Protein AF-A0A1J3F7L0-F1 (afdb_monomer_lite)

Structure (mmCIF, N/CA/C/O backbone):
data_AF-A0A1J3F7L0-F1
#
_entry.id   AF-A0A1J3F7L0-F1
#
loop_
_atom_site.group_PDB
_atom_site.id
_atom_site.type_symbol
_atom_site.label_atom_id
_atom_site.label_alt_id
_atom_site.label_comp_id
_atom_site.label_asym_id
_atom_site.label_entity_id
_atom_site.label_seq_id
_atom_site.pdbx_PDB_ins_code
_atom_site.Cartn_x
_atom_site.Cartn_y
_atom_site.Cartn_z
_atom_site.occupancy
_atom_site.B_iso_or_equiv
_atom_site.auth_seq_id
_atom_site.auth_comp_id
_atom_site.auth_asym_id
_atom_site.auth_atom_id
_atom_site.pdbx_PDB_model_num
ATOM 1 N N . ASP A 1 1 ? 12.099 -24.882 -19.838 1.00 66.56 1 ASP A N 1
ATOM 2 C CA . ASP A 1 1 ? 11.329 -23.799 -19.195 1.00 66.56 1 ASP A CA 1
ATOM 3 C C . ASP A 1 1 ? 10.555 -24.311 -17.995 1.00 66.56 1 ASP A C 1
ATOM 5 O O . ASP A 1 1 ? 9.973 -25.384 -18.080 1.00 66.56 1 ASP A O 1
ATOM 9 N N . GLY A 1 2 ? 10.613 -23.609 -16.858 1.00 84.00 2 GLY A N 1
ATOM 10 C CA . GLY A 1 2 ? 9.888 -24.003 -15.643 1.00 84.00 2 GLY A CA 1
ATOM 11 C C . GLY A 1 2 ? 8.374 -23.754 -15.747 1.00 84.00 2 GLY A C 1
ATOM 12 O O . GLY A 1 2 ? 7.938 -23.032 -16.646 1.00 84.00 2 GLY A O 1
ATOM 13 N N . PRO A 1 3 ? 7.562 -24.280 -14.808 1.00 91.44 3 PRO A N 1
ATOM 14 C CA . PRO A 1 3 ? 6.099 -24.149 -14.840 1.00 91.44 3 PRO A CA 1
ATOM 15 C C . PRO A 1 3 ? 5.617 -22.687 -14.899 1.00 91.44 3 PRO A C 1
ATOM 17 O O . PRO A 1 3 ? 4.596 -22.393 -15.514 1.00 91.44 3 PRO A O 1
ATOM 20 N N . PHE A 1 4 ? 6.384 -21.751 -14.331 1.00 91.88 4 PHE A N 1
ATOM 21 C CA . PHE A 1 4 ? 6.087 -20.319 -14.393 1.00 91.88 4 PHE A CA 1
ATOM 22 C C . PHE A 1 4 ? 6.250 -19.719 -15.800 1.00 91.88 4 PHE A C 1
ATOM 24 O O . PHE A 1 4 ? 5.411 -18.933 -16.230 1.00 91.88 4 PHE A O 1
ATOM 31 N N . ASN A 1 5 ? 7.280 -20.122 -16.552 1.00 92.56 5 ASN A N 1
ATOM 32 C CA . ASN A 1 5 ? 7.490 -19.627 -17.917 1.00 92.56 5 ASN A CA 1
ATOM 33 C C . ASN A 1 5 ? 6.358 -20.085 -18.849 1.00 92.56 5 ASN A C 1
ATOM 35 O O . ASN A 1 5 ? 5.895 -19.295 -19.668 1.00 92.56 5 ASN A O 1
ATOM 39 N N . ALA A 1 6 ? 5.877 -21.324 -18.684 1.00 93.69 6 ALA A N 1
ATOM 40 C CA . ALA A 1 6 ? 4.731 -21.838 -19.433 1.00 93.69 6 ALA A CA 1
ATOM 41 C C . ALA A 1 6 ? 3.454 -21.030 -19.141 1.00 93.69 6 ALA A C 1
ATOM 43 O O . ALA A 1 6 ? 2.759 -20.624 -20.069 1.00 93.69 6 ALA A O 1
ATOM 44 N N . PHE A 1 7 ? 3.193 -20.714 -17.867 1.00 94.88 7 PHE A N 1
ATOM 45 C CA . PHE A 1 7 ? 2.083 -19.841 -17.477 1.00 94.88 7 PHE A CA 1
ATOM 46 C C . PHE A 1 7 ? 2.195 -18.444 -18.104 1.00 94.88 7 PHE A C 1
ATOM 48 O O . PHE A 1 7 ? 1.220 -17.929 -18.651 1.00 94.88 7 PHE A O 1
ATOM 55 N N . CYS A 1 8 ? 3.380 -17.826 -18.058 1.00 95.31 8 CYS A N 1
ATOM 56 C CA . CYS A 1 8 ? 3.599 -16.519 -18.673 1.00 95.31 8 CYS A CA 1
ATOM 57 C C . CYS A 1 8 ? 3.317 -16.556 -20.179 1.00 95.31 8 CYS A C 1
ATOM 59 O O . CYS A 1 8 ? 2.593 -15.696 -20.672 1.00 95.31 8 CYS A O 1
ATOM 61 N N . GLN A 1 9 ? 3.808 -17.573 -20.890 1.00 93.75 9 GLN A N 1
ATOM 62 C CA . GLN A 1 9 ? 3.542 -17.749 -22.320 1.00 93.75 9 GLN A CA 1
ATOM 63 C C . GLN A 1 9 ? 2.047 -17.933 -22.612 1.00 93.75 9 GLN A C 1
ATOM 65 O O . GLN A 1 9 ? 1.518 -17.250 -23.485 1.00 93.75 9 GLN A O 1
ATOM 70 N N . GLU A 1 10 ? 1.346 -18.776 -21.846 1.00 96.44 10 GLU A N 1
ATOM 71 C CA . GLU A 1 10 ? -0.102 -18.992 -21.988 1.00 96.44 10 GLU A CA 1
ATOM 72 C C . GLU A 1 10 ? -0.900 -17.691 -21.795 1.00 96.44 10 GLU A C 1
ATOM 74 O O . GLU A 1 10 ? -1.878 -17.441 -22.497 1.00 96.44 10 GLU A O 1
ATOM 79 N N . LYS A 1 11 ? -0.476 -16.833 -20.858 1.00 96.12 11 LYS A N 1
ATOM 80 C CA . LYS A 1 11 ? -1.125 -15.543 -20.581 1.00 96.12 11 LYS A CA 1
ATOM 81 C C . LYS A 1 11 ? -0.615 -14.386 -21.448 1.00 96.12 11 LYS A C 1
ATOM 83 O O . LYS A 1 11 ? -1.057 -13.257 -21.243 1.00 96.12 11 LYS A O 1
ATOM 88 N N . GLY A 1 12 ? 0.300 -14.631 -22.389 1.00 95.25 12 GLY A N 1
ATOM 89 C CA . GLY A 1 12 ? 0.904 -13.583 -23.222 1.00 95.25 12 GLY A CA 1
ATOM 90 C C . GLY A 1 12 ? 1.793 -12.599 -22.445 1.00 95.25 12 GLY A C 1
ATOM 91 O O . GLY A 1 12 ? 1.977 -11.460 -22.867 1.00 95.25 12 GLY A O 1
ATOM 92 N N . ILE A 1 13 ? 2.325 -13.013 -21.293 1.00 96.31 13 ILE A N 1
ATOM 93 C CA . ILE A 1 13 ? 3.211 -12.225 -20.432 1.00 96.31 13 ILE A CA 1
ATOM 94 C C . ILE A 1 13 ? 4.663 -12.465 -20.851 1.00 96.31 13 ILE A C 1
ATOM 96 O O . ILE A 1 13 ? 5.154 -13.593 -20.836 1.00 96.31 13 ILE A O 1
ATOM 100 N N . ILE A 1 14 ? 5.385 -11.387 -21.155 1.00 93.75 14 ILE A N 1
ATOM 101 C CA . ILE A 1 14 ? 6.829 -11.438 -21.401 1.00 93.75 14 ILE A CA 1
ATOM 102 C C . ILE A 1 14 ? 7.547 -11.394 -20.050 1.00 93.75 14 ILE A C 1
ATOM 104 O O . ILE A 1 14 ? 7.564 -10.364 -19.377 1.00 93.75 14 ILE A O 1
ATOM 108 N N . HIS A 1 15 ? 8.147 -12.512 -19.645 1.00 90.62 15 HIS A N 1
ATOM 109 C CA . HIS A 1 15 ? 8.931 -12.585 -18.415 1.00 90.62 15 HIS A CA 1
ATOM 110 C C . HIS A 1 15 ? 10.338 -12.016 -18.650 1.00 90.62 15 HIS A C 1
ATOM 112 O O . HIS A 1 15 ? 11.189 -12.666 -19.253 1.00 90.62 15 HIS A O 1
ATOM 118 N N . GLN A 1 16 ? 10.576 -10.788 -18.185 1.00 88.25 16 GLN A N 1
ATOM 119 C CA . GLN A 1 16 ? 11.892 -10.146 -18.217 1.00 88.25 16 GLN A CA 1
ATOM 120 C C . GLN A 1 16 ? 12.591 -10.314 -16.866 1.00 88.25 16 GLN A C 1
ATOM 122 O O . GLN A 1 16 ? 12.065 -9.895 -15.836 1.00 88.25 16 GLN A O 1
ATOM 127 N N . THR A 1 17 ? 13.784 -10.906 -16.871 1.00 86.75 17 THR A N 1
ATOM 128 C CA . THR A 1 17 ? 14.617 -11.077 -15.675 1.00 86.75 17 THR A CA 1
ATOM 129 C C . THR A 1 17 ? 15.709 -10.016 -15.626 1.00 86.75 17 THR A C 1
ATOM 131 O O . THR A 1 17 ? 16.305 -9.685 -16.651 1.00 86.75 17 THR A O 1
ATOM 134 N N . THR A 1 18 ? 16.020 -9.510 -14.436 1.00 85.12 18 THR A N 1
ATOM 135 C CA . THR A 1 18 ? 17.181 -8.633 -14.233 1.00 85.12 18 THR A CA 1
ATOM 136 C C . THR A 1 18 ? 18.485 -9.415 -14.369 1.00 85.12 18 THR A C 1
ATOM 138 O O . THR A 1 18 ? 18.522 -10.620 -14.108 1.00 85.12 18 THR A O 1
ATOM 141 N N . ALA A 1 19 ? 19.567 -8.726 -14.741 1.00 85.25 19 ALA A N 1
ATOM 142 C CA . ALA A 1 19 ? 20.890 -9.333 -14.776 1.00 85.25 19 ALA A CA 1
ATOM 143 C C . ALA A 1 19 ? 21.265 -9.895 -13.387 1.00 85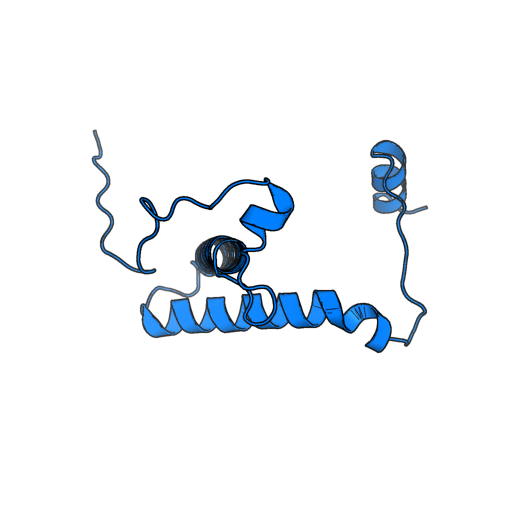.25 19 ALA A C 1
ATOM 145 O O . ALA A 1 19 ? 20.973 -9.254 -12.367 1.00 85.25 19 ALA A O 1
ATOM 146 N N . PRO A 1 20 ? 21.895 -11.083 -13.319 1.00 81.50 20 PRO A N 1
ATOM 147 C CA . PRO A 1 20 ? 22.423 -11.607 -12.067 1.00 81.50 20 PRO A CA 1
ATOM 148 C C . PRO A 1 20 ? 23.362 -10.587 -11.418 1.00 81.50 20 PRO A C 1
ATOM 150 O O . PRO A 1 20 ? 24.155 -9.955 -12.109 1.00 81.50 20 PRO A O 1
ATOM 153 N N . TYR A 1 21 ? 23.292 -10.457 -10.092 1.00 76.00 21 TYR A N 1
ATOM 154 C CA . TYR A 1 21 ? 24.143 -9.553 -9.304 1.00 76.00 21 TYR A CA 1
ATOM 155 C C . TYR A 1 21 ? 23.978 -8.049 -9.593 1.00 76.00 21 TYR A C 1
ATOM 157 O O . TYR A 1 21 ? 24.833 -7.270 -9.184 1.00 76.00 21 TYR A O 1
ATOM 165 N N . SER A 1 22 ? 22.866 -7.628 -10.209 1.00 80.25 22 SER A N 1
ATOM 166 C CA . SER A 1 22 ? 22.520 -6.207 -10.399 1.00 80.25 22 SER A CA 1
ATOM 167 C C . SER A 1 22 ? 21.257 -5.803 -9.617 1.00 80.25 22 SER A C 1
ATOM 169 O O . SER A 1 22 ? 20.240 -5.450 -10.230 1.00 80.25 22 SER A O 1
ATOM 171 N N . PRO A 1 23 ? 21.269 -5.874 -8.269 1.00 69.75 23 PRO A N 1
ATOM 172 C CA . PRO A 1 23 ? 20.102 -5.569 -7.432 1.00 69.75 23 PRO A CA 1
ATOM 173 C C . PRO A 1 23 ? 19.573 -4.142 -7.639 1.00 69.75 23 PRO A C 1
ATOM 175 O O . PRO A 1 23 ? 18.372 -3.904 -7.538 1.00 69.75 23 PRO A O 1
ATOM 178 N N . GLU 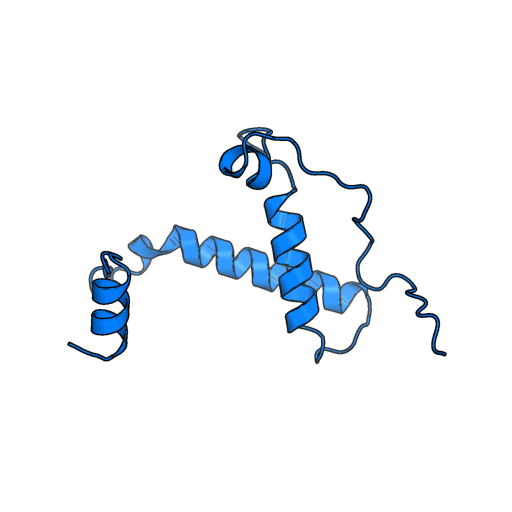A 1 24 ? 20.427 -3.196 -8.036 1.00 78.06 24 GLU A N 1
ATOM 179 C CA . GLU A 1 24 ? 20.042 -1.822 -8.368 1.00 78.06 24 GLU A CA 1
ATOM 180 C C . GLU A 1 24 ? 18.965 -1.726 -9.464 1.00 78.06 24 GLU A C 1
ATOM 182 O O . GLU A 1 24 ? 18.164 -0.787 -9.460 1.00 78.06 24 GLU A O 1
ATOM 187 N N . SER A 1 25 ? 18.876 -2.725 -10.352 1.00 80.25 25 SER A N 1
ATOM 188 C CA . SER A 1 25 ? 17.856 -2.785 -11.411 1.00 80.25 25 SER A CA 1
ATOM 189 C C . SER A 1 25 ? 16.445 -3.050 -10.869 1.00 80.25 25 SER A C 1
ATOM 191 O O . SER A 1 25 ? 15.456 -2.771 -11.544 1.00 80.25 25 SER A O 1
ATOM 193 N N . ASN A 1 26 ? 16.334 -3.552 -9.637 1.00 85.00 26 ASN A N 1
ATOM 194 C CA . ASN A 1 26 ? 15.082 -3.947 -8.997 1.00 85.00 26 ASN A CA 1
ATOM 195 C C . ASN A 1 26 ? 14.605 -2.937 -7.930 1.00 85.00 26 ASN A C 1
ATOM 197 O O . ASN A 1 26 ? 13.687 -3.196 -7.151 1.00 85.00 26 ASN A O 1
ATOM 201 N N . GLY A 1 27 ? 15.184 -1.732 -7.908 1.00 86.81 27 GLY A N 1
ATOM 202 C CA . GLY A 1 27 ? 14.923 -0.758 -6.845 1.00 86.81 27 GLY A CA 1
ATOM 203 C C . GLY A 1 27 ? 13.478 -0.237 -6.775 1.00 86.81 27 GLY A C 1
ATOM 204 O O . GLY A 1 27 ? 13.020 0.175 -5.710 1.00 86.81 27 GLY A O 1
ATOM 205 N N . VAL A 1 28 ? 12.728 -0.231 -7.884 1.00 88.38 28 VAL A N 1
ATOM 206 C CA . VAL A 1 28 ? 11.320 0.221 -7.898 1.00 88.38 28 VAL A CA 1
ATOM 207 C C . VAL A 1 28 ? 10.405 -0.720 -7.099 1.00 88.38 28 VAL A C 1
ATOM 209 O O . VAL A 1 28 ? 9.780 -0.242 -6.143 1.00 88.38 28 VAL A O 1
ATOM 212 N N . PRO A 1 29 ? 10.307 -2.023 -7.431 1.00 89.25 29 PRO A N 1
ATOM 213 C CA . PRO A 1 29 ? 9.493 -2.954 -6.651 1.00 89.25 29 PRO A CA 1
ATOM 214 C C . PRO A 1 29 ? 10.009 -3.115 -5.217 1.00 89.25 29 PRO A C 1
ATOM 216 O O . PRO A 1 29 ? 9.201 -3.189 -4.294 1.00 89.25 29 PRO A O 1
ATOM 219 N N . GLU A 1 30 ? 11.324 -3.072 -4.988 1.00 91.62 30 GLU A N 1
ATOM 220 C CA . GLU A 1 30 ? 11.893 -3.140 -3.636 1.00 91.62 30 GLU A CA 1
ATOM 221 C C . GLU A 1 30 ? 11.441 -1.981 -2.747 1.00 91.62 30 GLU A C 1
ATOM 223 O O . GLU A 1 30 ? 10.972 -2.202 -1.626 1.00 91.62 30 GLU A O 1
ATOM 228 N N . ARG A 1 31 ? 11.494 -0.740 -3.255 1.00 92.88 31 ARG A N 1
ATOM 229 C CA . ARG A 1 31 ? 10.975 0.425 -2.522 1.00 92.88 31 ARG A CA 1
ATOM 230 C C . ARG A 1 31 ? 9.491 0.273 -2.208 1.00 92.88 31 ARG A C 1
ATOM 232 O O . ARG A 1 31 ? 9.082 0.580 -1.091 1.00 92.88 31 ARG A O 1
ATOM 239 N N . LYS A 1 32 ? 8.692 -0.224 -3.160 1.00 91.94 32 LYS A N 1
ATOM 240 C CA . LYS A 1 32 ? 7.253 -0.431 -2.951 1.00 91.94 32 LYS A CA 1
ATOM 241 C C . LYS A 1 32 ? 6.985 -1.485 -1.874 1.00 91.94 32 LYS A C 1
ATOM 243 O O . LYS A 1 32 ? 6.156 -1.243 -0.998 1.00 91.94 32 LYS A O 1
ATOM 248 N N . ASN A 1 33 ? 7.711 -2.602 -1.900 1.00 94.19 33 ASN A N 1
ATOM 249 C CA . ASN A 1 33 ? 7.605 -3.666 -0.901 1.00 94.19 33 ASN A CA 1
ATOM 250 C C . ASN A 1 33 ? 7.982 -3.168 0.497 1.00 94.19 33 ASN A C 1
ATOM 252 O O . ASN A 1 33 ? 7.288 -3.474 1.467 1.00 94.19 33 ASN A O 1
ATOM 256 N N . ARG A 1 34 ? 9.033 -2.346 0.604 1.00 95.69 34 ARG A N 1
ATOM 257 C CA . ARG A 1 34 ? 9.416 -1.712 1.869 1.00 95.69 34 ARG A CA 1
ATOM 258 C C . ARG A 1 34 ? 8.304 -0.812 2.410 1.00 95.69 34 ARG A C 1
ATOM 260 O O . ARG A 1 34 ? 7.896 -1.003 3.548 1.00 95.69 34 ARG A O 1
ATOM 267 N N . THR A 1 35 ? 7.758 0.093 1.592 1.00 95.88 35 THR A N 1
ATOM 268 C CA . THR A 1 35 ? 6.662 0.985 2.015 1.00 95.88 35 THR A CA 1
ATOM 269 C C . THR A 1 35 ? 5.425 0.208 2.469 1.00 95.88 35 THR A C 1
ATOM 271 O O . THR A 1 35 ? 4.821 0.558 3.479 1.00 95.88 35 THR A O 1
ATOM 274 N N . LEU A 1 36 ? 5.055 -0.860 1.753 1.00 96.62 36 LEU A N 1
ATOM 275 C CA . LEU A 1 36 ? 3.943 -1.732 2.143 1.00 96.62 36 LEU A CA 1
ATOM 276 C C . LEU A 1 36 ? 4.188 -2.372 3.517 1.00 96.62 36 LEU A C 1
ATOM 278 O O . LEU A 1 36 ? 3.319 -2.332 4.383 1.00 96.62 36 LEU A O 1
ATOM 282 N N . LYS A 1 37 ? 5.382 -2.932 3.730 1.00 96.88 37 LYS A N 1
ATOM 283 C CA . LYS A 1 37 ? 5.741 -3.605 4.982 1.00 96.88 37 LYS A CA 1
ATOM 284 C C . LYS A 1 37 ? 5.817 -2.637 6.165 1.00 96.88 37 LYS A C 1
ATOM 286 O O . LYS A 1 37 ? 5.316 -2.953 7.238 1.00 96.88 37 LYS A O 1
ATOM 291 N N . GLU A 1 38 ? 6.433 -1.473 5.977 1.00 97.69 38 GLU A N 1
ATOM 292 C CA . GLU A 1 38 ? 6.561 -0.444 7.016 1.00 97.69 38 GLU A CA 1
ATOM 293 C C . GLU A 1 38 ? 5.192 0.074 7.460 1.00 97.69 38 GLU A C 1
ATOM 295 O O . GLU A 1 38 ? 4.908 0.105 8.655 1.00 97.69 38 GLU A O 1
ATOM 300 N N . MET A 1 39 ? 4.315 0.408 6.509 1.00 97.44 39 MET A N 1
ATOM 301 C CA . MET A 1 39 ? 2.979 0.912 6.824 1.00 97.44 39 MET A CA 1
ATOM 302 C C . MET A 1 39 ? 2.090 -0.166 7.461 1.00 97.44 39 MET A C 1
ATOM 304 O O . MET A 1 39 ? 1.423 0.118 8.451 1.00 97.44 39 MET A O 1
ATOM 308 N N . MET A 1 40 ? 2.143 -1.411 6.975 1.00 97.25 40 MET A N 1
ATOM 309 C CA . MET A 1 40 ? 1.453 -2.544 7.605 1.00 97.25 40 MET A CA 1
ATOM 310 C C . MET A 1 40 ? 1.885 -2.719 9.069 1.00 97.25 40 MET A C 1
ATOM 312 O O . MET A 1 40 ? 1.039 -2.860 9.950 1.00 97.25 40 MET A O 1
ATOM 316 N N . ASN A 1 41 ? 3.194 -2.686 9.339 1.00 96.62 41 ASN A N 1
ATOM 317 C CA . ASN A 1 41 ? 3.720 -2.804 10.698 1.00 96.62 41 ASN A CA 1
ATOM 318 C C . ASN A 1 41 ? 3.264 -1.643 11.588 1.00 96.62 41 ASN A C 1
ATOM 320 O O . ASN A 1 41 ? 2.858 -1.884 12.721 1.00 96.62 41 ASN A O 1
ATOM 324 N N . ALA A 1 42 ? 3.289 -0.408 11.078 1.00 96.69 42 ALA A N 1
ATOM 325 C CA . ALA A 1 42 ? 2.813 0.762 11.812 1.00 96.69 42 ALA A CA 1
ATOM 326 C C . ALA A 1 42 ? 1.323 0.639 12.170 1.00 96.69 42 ALA A C 1
ATOM 328 O O . ALA A 1 42 ? 0.952 0.845 13.320 1.00 96.69 42 ALA A O 1
ATOM 329 N N . MET A 1 43 ? 0.484 0.212 11.220 1.00 96.25 43 MET A N 1
ATOM 330 C CA . MET A 1 43 ? -0.954 0.017 11.439 1.00 96.25 43 MET A CA 1
ATOM 331 C C . MET A 1 43 ? -1.244 -1.036 12.518 1.00 96.25 43 MET A C 1
ATOM 333 O O . MET A 1 43 ? -2.114 -0.837 13.367 1.00 96.25 43 MET A O 1
ATOM 337 N N . LEU A 1 44 ? -0.520 -2.158 12.510 1.00 96.50 44 LEU A N 1
ATOM 338 C CA . LEU A 1 44 ? -0.669 -3.198 13.533 1.00 96.50 44 LEU A CA 1
ATOM 339 C C . LEU A 1 44 ? -0.211 -2.712 14.912 1.00 96.50 44 LEU A C 1
ATOM 341 O O . LEU A 1 44 ? -0.927 -2.912 15.889 1.00 96.50 44 LEU A O 1
ATOM 345 N N . GLN A 1 45 ? 0.941 -2.039 14.982 1.00 96.12 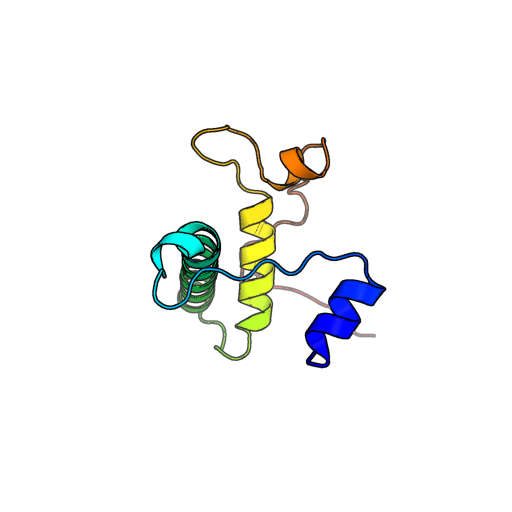45 GLN A N 1
ATOM 346 C CA . GLN A 1 45 ? 1.472 -1.510 16.240 1.00 96.12 45 GLN A CA 1
ATOM 347 C C . GLN A 1 45 ? 0.558 -0.442 16.848 1.00 96.12 45 GLN A C 1
ATOM 349 O O . GLN A 1 45 ? 0.291 -0.486 18.044 1.00 96.12 45 GLN A O 1
ATOM 354 N N . GLU A 1 46 ? 0.046 0.483 16.035 1.00 95.56 46 GLU A N 1
ATOM 355 C CA . GLU A 1 46 ? -0.824 1.570 16.495 1.00 95.56 46 GLU A CA 1
ATOM 356 C C . GLU A 1 46 ? -2.194 1.061 16.962 1.00 95.56 46 GLU A C 1
ATOM 358 O O . GLU A 1 46 ? -2.716 1.515 17.976 1.00 95.56 46 GLU A O 1
ATOM 363 N N . SER A 1 47 ? -2.775 0.090 16.250 1.00 94.94 47 SER A N 1
ATOM 364 C CA . SER A 1 47 ? -4.096 -0.454 16.598 1.00 94.94 47 SER A CA 1
ATOM 365 C C . SER A 1 47 ? -4.085 -1.440 17.769 1.00 94.94 47 SER A C 1
ATOM 367 O O . SER A 1 47 ? -5.149 -1.758 18.297 1.00 94.94 47 SER A O 1
ATOM 369 N N . GLY A 1 48 ? -2.917 -1.971 18.150 1.00 95.06 48 GLY A N 1
ATOM 370 C CA . GLY A 1 48 ? -2.805 -3.040 19.150 1.00 95.06 48 GLY A CA 1
ATOM 371 C C . GLY A 1 48 ? -3.459 -4.360 18.719 1.00 95.06 48 GLY A C 1
ATOM 372 O O . GLY A 1 48 ? -3.684 -5.240 19.551 1.00 95.06 48 GLY A O 1
ATOM 373 N N . LEU A 1 49 ? -3.793 -4.503 17.433 1.00 94.44 49 LEU A N 1
ATOM 374 C CA . LEU A 1 49 ? -4.405 -5.711 16.895 1.00 94.44 49 LEU A CA 1
ATOM 375 C C . LEU A 1 49 ? -3.387 -6.856 16.786 1.00 94.44 49 LEU A C 1
ATOM 377 O O . LEU A 1 49 ? -2.188 -6.613 16.626 1.00 94.44 49 LEU A O 1
ATOM 381 N N . PRO A 1 50 ? -3.835 -8.123 16.836 1.00 94.81 50 PRO A N 1
ATOM 382 C CA . PRO A 1 50 ? -2.905 -9.237 16.839 1.00 94.81 50 PRO A CA 1
ATOM 383 C C . PRO A 1 50 ? -2.194 -9.394 15.487 1.00 94.81 50 PRO A C 1
ATOM 385 O O . PRO A 1 50 ? -2.758 -9.164 14.415 1.00 94.81 50 PRO A O 1
ATOM 388 N N . GLN A 1 51 ? -0.940 -9.853 15.538 1.00 94.31 51 GLN A N 1
ATOM 389 C CA . GLN A 1 51 ? -0.068 -9.988 14.364 1.00 94.31 51 GLN A CA 1
ATOM 390 C C . GLN A 1 51 ? -0.607 -10.972 13.312 1.00 94.31 51 GLN A C 1
ATOM 392 O O . GLN A 1 51 ? -0.214 -10.907 12.150 1.00 94.31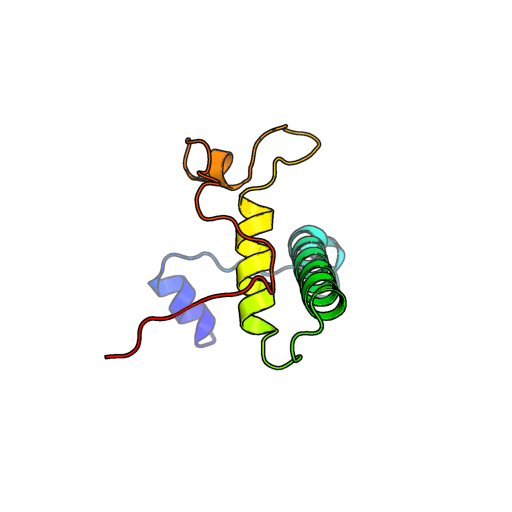 51 GLN A O 1
ATOM 397 N N . ASN A 1 52 ? -1.522 -11.875 13.680 1.00 96.00 52 ASN A N 1
ATOM 398 C CA . ASN A 1 52 ? -2.174 -12.787 12.736 1.00 96.00 52 ASN A CA 1
ATOM 399 C C . ASN A 1 52 ? -3.009 -12.049 11.670 1.00 96.00 52 ASN A C 1
ATOM 401 O O . ASN A 1 52 ? -3.230 -12.604 10.598 1.00 96.00 52 ASN A O 1
ATOM 405 N N . LEU A 1 53 ? -3.403 -10.796 11.920 1.00 95.50 53 LEU A N 1
ATOM 406 C CA . LEU A 1 53 ? -4.116 -9.940 10.969 1.00 95.50 53 LEU A CA 1
ATOM 407 C C . LEU A 1 53 ? -3.189 -9.227 9.971 1.00 95.50 53 LEU A C 1
ATOM 409 O O . LEU A 1 53 ? -3.642 -8.347 9.243 1.00 95.50 53 LEU A O 1
ATOM 413 N N . TRP A 1 54 ? -1.902 -9.583 9.897 1.00 95.94 54 TRP A N 1
ATOM 414 C CA . TRP A 1 54 ? -0.948 -8.920 9.001 1.00 95.94 54 TRP A CA 1
ATOM 415 C C . TRP A 1 54 ? -1.374 -8.931 7.528 1.00 95.94 54 TRP A C 1
ATOM 417 O O . TRP A 1 54 ? -1.150 -7.945 6.832 1.00 95.94 54 TRP A O 1
ATOM 427 N N . GLY A 1 55 ? -2.022 -10.003 7.057 1.00 96.62 55 GLY A N 1
ATOM 428 C CA . GLY A 1 55 ? -2.523 -10.089 5.683 1.00 96.62 55 GLY A CA 1
ATOM 429 C C . GLY A 1 55 ? -3.601 -9.040 5.403 1.00 96.62 55 GLY A C 1
ATOM 430 O O . GLY A 1 55 ? -3.526 -8.317 4.412 1.00 96.62 55 GLY A O 1
ATOM 431 N N . GLU A 1 56 ? -4.546 -8.884 6.329 1.00 95.62 56 GLU A N 1
ATOM 432 C CA . GLU A 1 56 ? -5.601 -7.869 6.254 1.00 95.62 56 GLU A CA 1
ATOM 433 C C . GLU A 1 56 ? -5.028 -6.449 6.367 1.00 95.62 56 GLU A C 1
ATOM 435 O O . GLU A 1 56 ? -5.398 -5.556 5.601 1.00 95.62 56 GLU A O 1
ATOM 440 N N . ALA A 1 57 ? -4.053 -6.244 7.257 1.00 96.25 57 ALA A N 1
ATOM 441 C CA . ALA A 1 57 ? -3.351 -4.970 7.383 1.00 96.25 57 ALA A CA 1
ATOM 442 C C . ALA A 1 57 ? -2.588 -4.616 6.096 1.00 96.25 57 ALA A C 1
ATOM 444 O O . ALA A 1 57 ? -2.581 -3.457 5.674 1.00 96.25 57 ALA A O 1
ATOM 445 N N . LEU A 1 58 ? -1.981 -5.603 5.428 1.00 96.88 58 LEU A N 1
ATOM 446 C CA . LEU A 1 58 ? -1.291 -5.418 4.153 1.00 96.88 58 LEU A CA 1
ATOM 447 C C . LEU A 1 58 ? -2.272 -5.067 3.025 1.00 96.88 58 LEU A C 1
ATOM 449 O O . LEU A 1 58 ? -1.989 -4.175 2.221 1.00 96.88 58 LEU A O 1
ATOM 453 N N . LEU A 1 59 ? -3.440 -5.717 2.978 1.00 96.00 59 LEU A N 1
ATOM 454 C CA . LEU A 1 59 ? -4.506 -5.389 2.026 1.00 96.00 59 LEU A CA 1
ATOM 455 C C . LEU A 1 59 ? -5.025 -3.962 2.239 1.00 96.00 59 LEU A C 1
ATOM 457 O O . LEU A 1 59 ? -5.123 -3.198 1.274 1.00 96.00 59 LEU A O 1
ATOM 461 N N . ALA A 1 60 ? -5.279 -3.573 3.490 1.00 95.44 60 ALA A N 1
ATOM 462 C CA . ALA A 1 60 ? -5.675 -2.215 3.847 1.00 95.44 60 ALA A CA 1
ATOM 463 C C . ALA A 1 60 ? -4.592 -1.192 3.464 1.00 95.44 60 ALA A C 1
ATOM 465 O O . ALA A 1 60 ? -4.890 -0.178 2.832 1.00 95.44 60 ALA A O 1
ATOM 466 N N . THR A 1 61 ? -3.323 -1.497 3.748 1.00 96.44 61 THR A N 1
ATOM 467 C CA . THR A 1 61 ? -2.169 -0.681 3.348 1.00 96.44 61 THR A CA 1
ATOM 468 C C . THR A 1 61 ? -2.133 -0.469 1.833 1.00 96.44 61 THR A C 1
ATOM 470 O O . THR A 1 61 ? -2.036 0.663 1.359 1.00 96.44 61 THR A O 1
ATOM 473 N N . ASN A 1 62 ? -2.240 -1.544 1.048 1.00 95.75 62 ASN A N 1
ATOM 474 C CA . ASN A 1 62 ? -2.233 -1.462 -0.411 1.00 95.75 62 ASN A CA 1
ATOM 475 C C . ASN A 1 62 ? -3.420 -0.640 -0.938 1.00 95.75 62 ASN A C 1
ATOM 477 O O . ASN A 1 62 ? -3.252 0.208 -1.817 1.00 95.75 62 ASN A O 1
ATOM 481 N N . TYR A 1 63 ? -4.611 -0.850 -0.375 1.00 94.75 63 TYR A N 1
ATOM 482 C CA . TYR A 1 63 ? -5.807 -0.085 -0.720 1.00 94.75 63 TYR A CA 1
ATOM 483 C C . TYR A 1 63 ? -5.612 1.418 -0.482 1.00 94.75 63 TYR A C 1
ATOM 485 O O . TYR A 1 63 ? -5.919 2.227 -1.361 1.00 94.75 63 TYR A O 1
ATOM 493 N N . ILE A 1 64 ? -5.050 1.787 0.671 1.00 95.00 64 ILE A N 1
ATOM 494 C CA . ILE A 1 64 ? -4.766 3.177 1.032 1.00 95.00 64 ILE A CA 1
ATOM 495 C C . ILE A 1 64 ? -3.710 3.777 0.099 1.00 95.00 64 ILE A C 1
ATOM 497 O O . ILE A 1 64 ? -3.949 4.821 -0.503 1.00 95.00 64 ILE A O 1
ATOM 501 N N . LEU A 1 65 ? -2.569 3.108 -0.095 1.00 94.31 65 LEU A N 1
ATOM 502 C CA . LEU A 1 65 ? -1.476 3.627 -0.926 1.00 94.31 65 LEU A CA 1
ATOM 503 C C . LEU A 1 65 ? -1.867 3.819 -2.396 1.00 94.31 65 LEU A C 1
ATOM 505 O O . LEU A 1 65 ? -1.289 4.667 -3.069 1.00 94.31 65 LEU A O 1
ATOM 509 N N . ASN A 1 66 ? -2.844 3.066 -2.903 1.00 94.25 66 ASN A N 1
ATOM 510 C CA . ASN A 1 66 ? -3.369 3.275 -4.252 1.00 94.25 66 ASN A CA 1
ATOM 511 C C . ASN A 1 66 ? -4.328 4.472 -4.345 1.00 94.25 66 ASN A C 1
ATOM 513 O O . ASN A 1 66 ? -4.598 4.946 -5.445 1.00 94.25 66 ASN A O 1
ATOM 517 N N . LYS A 1 67 ? -4.832 4.978 -3.216 1.00 94.38 67 LYS A N 1
ATOM 518 C CA . LYS A 1 67 ? -5.805 6.076 -3.137 1.00 94.38 67 LYS A CA 1
ATOM 519 C C . LYS A 1 67 ? -5.249 7.356 -2.518 1.00 94.38 67 LYS A C 1
ATOM 521 O O . LYS A 1 67 ? -5.957 8.349 -2.507 1.00 94.38 67 LYS A O 1
ATOM 526 N N . ILE A 1 68 ? -4.014 7.364 -2.024 1.00 92.81 68 ILE A N 1
ATOM 527 C CA . ILE A 1 68 ? -3.352 8.586 -1.557 1.00 92.81 68 ILE A CA 1
ATOM 528 C C . ILE A 1 68 ? -2.678 9.288 -2.746 1.00 92.81 68 ILE A C 1
ATOM 530 O O . ILE A 1 68 ? -2.063 8.618 -3.583 1.00 92.81 68 ILE A O 1
ATOM 534 N N . PRO A 1 69 ? -2.785 10.626 -2.857 1.00 92.69 69 PRO A N 1
ATOM 535 C CA . PRO A 1 69 ? -2.122 11.370 -3.917 1.00 92.69 69 PRO A CA 1
ATOM 536 C C . PRO A 1 69 ? -0.605 11.308 -3.750 1.00 92.69 69 PRO A C 1
ATOM 538 O O . PRO A 1 69 ? -0.064 11.475 -2.655 1.00 92.69 69 PRO A O 1
ATOM 541 N N . HIS A 1 70 ? 0.107 11.087 -4.851 1.00 89.44 70 HIS A N 1
ATOM 542 C CA . HIS A 1 70 ? 1.561 11.109 -4.828 1.00 89.44 70 HIS A CA 1
ATOM 543 C C . HIS A 1 70 ? 2.066 12.557 -4.745 1.00 89.44 70 HIS A C 1
ATOM 545 O O . HIS A 1 70 ? 1.636 13.410 -5.520 1.00 89.44 70 HIS A O 1
ATOM 551 N N . LYS A 1 71 ? 3.028 12.828 -3.848 1.00 89.06 71 LYS A N 1
ATOM 552 C CA . LYS A 1 71 ? 3.528 14.185 -3.543 1.00 89.06 71 LYS A CA 1
ATOM 553 C C . LYS A 1 71 ? 3.918 14.999 -4.782 1.00 89.06 71 LYS A C 1
ATOM 555 O O . LYS A 1 71 ? 3.699 16.201 -4.812 1.00 89.06 71 LYS A O 1
ATOM 560 N N . VAL A 1 72 ? 4.511 14.348 -5.783 1.00 89.12 72 VAL A N 1
ATOM 561 C CA . VAL A 1 72 ? 5.012 15.021 -6.994 1.00 89.12 72 VAL A CA 1
ATOM 562 C C . VAL A 1 72 ? 3.905 15.284 -8.014 1.00 89.12 72 VAL A C 1
ATOM 564 O O . VAL A 1 72 ? 3.877 16.342 -8.626 1.00 89.12 72 VAL A O 1
ATOM 567 N N . THR A 1 73 ? 3.004 14.324 -8.231 1.00 89.38 73 THR A N 1
ATOM 568 C CA . THR A 1 73 ? 2.013 14.408 -9.317 1.00 89.38 73 THR A CA 1
ATOM 569 C C . THR A 1 73 ? 0.680 14.985 -8.854 1.00 89.38 73 THR A C 1
ATOM 571 O O . THR A 1 73 ? -0.146 15.333 -9.692 1.00 89.38 73 THR A O 1
ATOM 574 N N . GLY A 1 74 ? 0.427 15.019 -7.542 1.00 92.81 74 GLY A N 1
ATOM 575 C CA . GLY A 1 74 ? -0.860 15.393 -6.952 1.00 92.81 74 GLY A CA 1
ATOM 576 C C . GLY A 1 74 ? -1.999 14.408 -7.245 1.00 92.81 74 GLY A C 1
ATOM 577 O O . GLY A 1 74 ? -3.097 14.587 -6.731 1.00 92.81 74 GLY A O 1
ATOM 578 N N . LYS A 1 75 ? -1.746 13.363 -8.042 1.00 93.25 75 LYS A N 1
ATOM 579 C CA . LYS A 1 75 ? -2.723 12.350 -8.452 1.00 93.25 75 LYS A CA 1
ATOM 580 C C . LYS A 1 75 ? -2.493 11.045 -7.710 1.00 93.25 75 LYS A C 1
ATOM 582 O O . LYS A 1 75 ? -1.361 10.689 -7.370 1.00 93.25 75 LYS A O 1
ATOM 587 N N . THR A 1 76 ? -3.571 10.316 -7.485 1.00 94.94 76 THR A N 1
ATOM 588 C CA . THR A 1 76 ? -3.550 8.980 -6.889 1.00 94.94 76 THR A CA 1
ATOM 589 C C . THR A 1 76 ? -3.193 7.930 -7.951 1.00 94.94 76 THR A C 1
ATOM 591 O O . THR A 1 76 ? -3.565 8.084 -9.119 1.00 94.94 76 THR A O 1
ATOM 594 N N . PRO A 1 77 ? -2.512 6.826 -7.592 1.00 94.31 77 PRO A N 1
ATOM 595 C CA . PRO A 1 77 ? -2.326 5.701 -8.512 1.00 94.31 77 PRO A CA 1
ATOM 596 C C . PRO A 1 77 ? -3.650 5.173 -9.082 1.00 94.31 77 PRO A C 1
ATOM 598 O O . PRO A 1 77 ? -3.721 4.808 -10.253 1.00 94.31 77 PRO A O 1
ATOM 601 N N . TYR A 1 78 ? -4.715 5.185 -8.276 1.00 94.88 78 TYR A N 1
ATOM 602 C CA . TYR A 1 78 ? -6.061 4.817 -8.700 1.00 94.88 78 TYR A CA 1
ATOM 603 C C . TYR A 1 78 ? -6.569 5.702 -9.844 1.00 94.88 78 TYR A C 1
ATOM 605 O O . TYR A 1 78 ? -7.066 5.171 -10.831 1.00 94.88 78 TYR A O 1
ATOM 613 N N . GLU A 1 79 ? -6.420 7.025 -9.752 1.00 95.25 79 GLU A N 1
ATOM 614 C CA . GLU A 1 79 ? -6.798 7.950 -10.832 1.00 95.25 79 GLU A CA 1
ATOM 615 C C . GLU A 1 79 ? -5.988 7.718 -12.097 1.00 95.25 79 GLU A C 1
ATOM 617 O O . GLU A 1 79 ? -6.551 7.717 -13.187 1.00 95.25 79 GLU A O 1
ATOM 622 N N . LEU A 1 80 ? -4.679 7.505 -11.958 1.00 94.00 80 LEU A N 1
ATOM 623 C CA . LEU A 1 80 ? -3.806 7.243 -13.102 1.00 94.00 80 LEU A CA 1
ATOM 624 C C . LEU A 1 80 ? -4.182 5.938 -13.814 1.00 94.00 80 LEU A C 1
ATOM 626 O O . LEU A 1 80 ? -4.078 5.860 -15.033 1.00 94.00 80 LEU A O 1
ATOM 630 N N . TRP A 1 81 ? -4.641 4.933 -13.066 1.00 94.06 81 TRP A N 1
ATOM 631 C CA . TRP A 1 81 ? -5.018 3.630 -13.611 1.00 94.06 81 TRP A CA 1
ATOM 632 C C . TRP A 1 81 ? -6.459 3.568 -14.136 1.00 94.06 81 TRP A C 1
ATOM 634 O O . TRP A 1 81 ? -6.721 2.951 -15.165 1.00 94.06 81 TRP A O 1
ATOM 644 N N . LYS A 1 82 ? -7.420 4.162 -13.419 1.00 93.69 82 LYS A N 1
ATOM 645 C CA . LYS A 1 82 ? -8.861 4.075 -13.725 1.00 93.69 82 LYS A CA 1
ATOM 646 C C . LYS A 1 82 ? -9.415 5.297 -14.455 1.00 93.69 82 LYS A C 1
ATOM 648 O O . LYS A 1 82 ? -10.543 5.237 -14.928 1.00 93.69 82 LYS A O 1
ATOM 653 N N . GLY A 1 83 ? -8.668 6.397 -14.516 1.00 93.38 83 GLY A N 1
ATOM 654 C CA . GLY A 1 83 ? -9.109 7.652 -15.128 1.00 93.38 83 GLY A CA 1
ATOM 655 C C . GLY A 1 83 ? -10.136 8.443 -14.308 1.00 93.38 83 GLY A C 1
ATOM 656 O O . GLY A 1 83 ? -10.626 9.464 -14.780 1.00 93.38 83 GLY A O 1
ATOM 657 N N . SER A 1 84 ? -10.471 8.009 -13.088 1.00 93.69 84 SER A N 1
ATOM 658 C CA . SER A 1 84 ? -11.470 8.654 -12.226 1.00 93.69 84 SER A CA 1
ATOM 659 C C . SER A 1 84 ? -10.983 8.776 -10.782 1.00 93.69 84 SER A C 1
ATOM 661 O O . SER A 1 84 ? -10.274 7.893 -10.296 1.00 93.69 84 SER A O 1
ATOM 663 N N . ALA A 1 85 ? -11.442 9.805 -10.063 1.00 91.75 85 ALA A N 1
ATOM 664 C CA . ALA A 1 85 ? -11.127 9.999 -8.647 1.00 91.75 85 ALA A CA 1
ATOM 665 C C . ALA A 1 85 ? -11.578 8.810 -7.772 1.00 91.75 85 ALA A C 1
ATOM 667 O O . ALA A 1 85 ? -12.653 8.241 -8.004 1.00 91.75 85 ALA A O 1
ATOM 668 N N . PRO A 1 86 ? -10.795 8.400 -6.755 1.00 93.25 86 PRO A N 1
ATOM 669 C CA . PRO A 1 86 ? -11.231 7.378 -5.819 1.00 93.25 86 PRO A CA 1
ATOM 670 C C . PRO A 1 86 ? -12.322 7.917 -4.885 1.00 93.25 86 PRO A C 1
ATOM 672 O O . PRO A 1 86 ? -12.252 9.033 -4.384 1.00 93.25 86 PRO A O 1
ATOM 675 N N . SER A 1 87 ? -13.305 7.075 -4.565 1.00 91.38 87 SER A N 1
ATOM 676 C CA . SER A 1 87 ? -14.203 7.332 -3.434 1.00 91.38 87 SER A CA 1
ATOM 677 C C . SER A 1 87 ? -13.512 7.002 -2.108 1.00 91.38 87 SER A C 1
ATOM 679 O O . SER A 1 87 ? -12.886 5.943 -1.986 1.00 91.38 87 SER A O 1
ATOM 681 N N . TYR A 1 88 ? -13.694 7.873 -1.112 1.00 91.31 88 TYR A N 1
ATOM 682 C CA . TYR A 1 88 ? -13.227 7.690 0.270 1.00 91.31 88 TYR A CA 1
ATOM 683 C C . TYR A 1 88 ? -14.359 7.369 1.257 1.00 91.31 88 TYR A C 1
ATOM 685 O O . TYR A 1 88 ? -14.103 7.207 2.444 1.00 91.31 88 TYR A O 1
ATOM 693 N N . LYS A 1 89 ? -15.612 7.241 0.791 1.00 91.38 89 LYS A N 1
ATOM 694 C CA . LYS A 1 89 ? -16.790 7.046 1.665 1.00 91.38 89 LYS A CA 1
ATOM 695 C C . LYS A 1 89 ? -16.677 5.824 2.586 1.00 91.38 89 LYS A C 1
ATOM 697 O O . LYS A 1 89 ? -17.172 5.844 3.708 1.00 91.38 89 LYS A O 1
ATOM 702 N N . TYR A 1 90 ? -16.018 4.774 2.103 1.00 85.50 90 TYR A N 1
ATOM 703 C CA . TYR A 1 90 ? -15.820 3.515 2.824 1.00 85.50 90 TYR A CA 1
ATOM 704 C C . TYR A 1 90 ? -14.474 3.435 3.549 1.00 85.50 90 TYR A C 1
ATOM 706 O O . TYR A 1 90 ? -14.177 2.413 4.158 1.00 85.50 90 TYR A O 1
ATOM 714 N N . LEU A 1 91 ? -13.641 4.480 3.481 1.00 91.00 91 LEU A N 1
ATOM 715 C CA . LEU A 1 91 ? -12.360 4.476 4.170 1.00 91.00 91 LEU A CA 1
ATOM 716 C C . LEU A 1 91 ? -12.594 4.651 5.674 1.00 91.00 91 LEU A C 1
ATOM 718 O O . LEU A 1 91 ? -13.277 5.581 6.108 1.00 91.00 91 LEU A O 1
ATOM 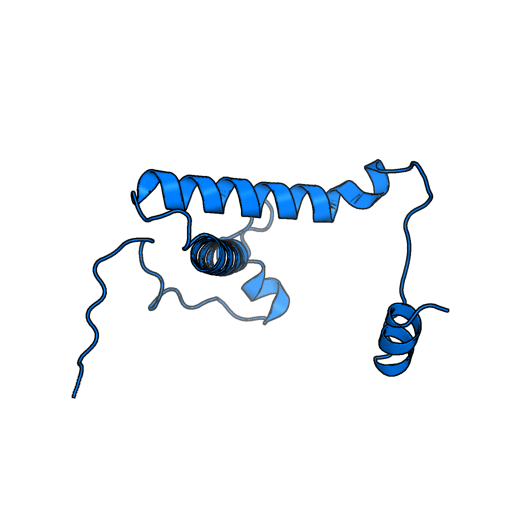722 N N . LYS A 1 92 ? -12.035 3.737 6.463 1.00 91.31 92 LYS A N 1
ATOM 723 C CA . LYS A 1 92 ? -12.090 3.748 7.925 1.00 91.31 92 LYS A CA 1
ATOM 724 C C . LYS A 1 92 ? -10.685 3.587 8.486 1.00 91.31 92 LYS A C 1
ATOM 726 O O . LYS A 1 9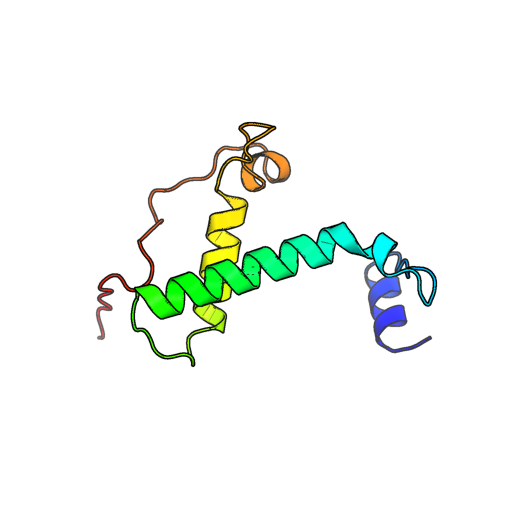2 ? -9.816 3.018 7.828 1.00 91.31 92 LYS A O 1
ATOM 731 N N . VAL A 1 93 ? -10.482 4.112 9.691 1.00 92.56 93 VAL A N 1
ATOM 732 C CA . VAL A 1 93 ? -9.235 3.921 10.436 1.00 92.56 93 VAL A CA 1
ATOM 733 C C . VAL A 1 93 ? -9.088 2.435 10.745 1.00 92.56 93 VAL A C 1
ATOM 735 O O . VAL A 1 93 ? -10.051 1.777 11.140 1.00 92.56 93 VAL A O 1
ATOM 738 N N . TRP A 1 94 ? -7.892 1.903 10.536 1.00 94.38 94 TRP A N 1
ATOM 739 C CA . TRP A 1 94 ? -7.596 0.518 10.866 1.00 94.38 94 TRP A CA 1
ATOM 740 C C . TRP A 1 94 ? -7.774 0.263 12.367 1.00 94.38 94 TRP A C 1
ATOM 742 O O . TRP A 1 94 ? -7.397 1.091 13.189 1.00 94.38 94 TRP A O 1
ATOM 752 N N . GLY A 1 95 ? -8.395 -0.865 12.718 1.00 92.31 95 GLY A N 1
ATOM 753 C CA . GLY A 1 95 ? -8.752 -1.175 14.105 1.00 92.31 95 GLY A CA 1
ATOM 754 C C . GLY A 1 95 ? -9.993 -0.455 14.640 1.00 92.31 95 GLY A C 1
ATOM 755 O O . GLY A 1 95 ? -10.290 -0.569 15.826 1.00 92.31 95 GLY A O 1
ATOM 756 N N . CYS A 1 96 ? -10.757 0.261 13.804 1.00 93.12 96 CYS A N 1
ATOM 757 C CA . CYS A 1 96 ? -12.031 0.828 14.243 1.00 93.12 96 CYS A CA 1
ATOM 758 C C . CYS A 1 96 ? -13.043 -0.263 14.637 1.00 93.12 96 CYS A C 1
ATOM 760 O O . CYS A 1 96 ? -13.040 -1.362 14.080 1.00 93.12 96 CYS A O 1
ATOM 762 N N . LEU A 1 97 ? -13.974 0.073 15.537 1.00 91.00 97 LEU A N 1
ATOM 763 C CA . LEU A 1 97 ? -15.064 -0.824 15.918 1.00 91.00 97 LEU A CA 1
ATOM 764 C C . LEU A 1 97 ? -15.910 -1.202 14.690 1.00 91.00 97 LEU A C 1
ATOM 766 O O . LEU A 1 97 ? -16.554 -0.345 14.081 1.00 91.00 97 LEU A O 1
ATOM 770 N N . ALA A 1 98 ? -15.951 -2.494 14.373 1.00 87.69 98 ALA A N 1
ATOM 771 C CA . ALA A 1 98 ? -16.824 -3.066 13.357 1.00 87.69 98 ALA A CA 1
ATOM 772 C C . ALA A 1 98 ? -17.940 -3.873 14.033 1.00 87.69 98 ALA A C 1
ATOM 774 O O . ALA A 1 98 ? -17.689 -4.638 14.962 1.00 87.69 98 ALA A O 1
ATOM 775 N N . LYS A 1 99 ? -19.182 -3.699 13.573 1.00 90.38 99 LYS A N 1
ATOM 776 C CA . LYS A 1 99 ? -20.340 -4.476 14.032 1.00 90.38 99 LYS A CA 1
ATOM 777 C C . LYS A 1 99 ? -20.857 -5.302 12.865 1.00 90.38 99 LYS A C 1
ATOM 779 O O . LYS A 1 99 ? -21.083 -4.753 11.789 1.00 90.38 99 LYS A O 1
ATOM 784 N N . VAL A 1 100 ? -21.055 -6.595 13.091 1.00 90.50 100 VAL A N 1
ATOM 785 C CA . VAL A 1 100 ? -21.710 -7.499 12.144 1.00 90.50 100 VAL A CA 1
ATOM 786 C C . VAL A 1 100 ? -23.018 -7.968 12.766 1.00 90.50 100 VAL A C 1
ATOM 788 O O . VAL A 1 100 ? -23.046 -8.357 13.933 1.00 90.50 100 VAL A O 1
ATOM 791 N N . GLN A 1 101 ? -24.111 -7.872 12.015 1.00 89.81 101 GLN A N 1
ATOM 792 C CA . GLN A 1 101 ? -25.388 -8.430 12.439 1.00 89.81 101 GLN A CA 1
ATOM 793 C C . GLN A 1 101 ? -25.366 -9.925 12.124 1.00 89.81 101 GLN A C 1
ATOM 795 O O . GLN A 1 101 ? -25.285 -10.308 10.959 1.00 89.81 101 GLN A O 1
ATOM 800 N N . VAL A 1 102 ? -25.375 -10.750 13.167 1.00 88.06 102 VAL A N 1
ATOM 801 C CA . VAL A 1 102 ? -25.472 -12.208 13.043 1.00 88.06 102 VAL A CA 1
ATOM 802 C C . VAL A 1 102 ? -26.962 -12.588 13.118 1.00 88.06 102 VAL A C 1
ATOM 804 O O . VAL A 1 102 ? -27.655 -11.980 13.939 1.00 88.06 102 VAL A O 1
ATOM 807 N N . PRO A 1 103 ? -27.466 -13.491 12.250 1.00 82.88 103 PRO A N 1
ATOM 808 C CA . PRO A 1 103 ? -28.849 -13.977 12.289 1.00 82.88 103 PRO A CA 1
ATOM 809 C C . PRO A 1 103 ? -29.237 -14.639 13.613 1.00 82.88 103 PRO A C 1
ATOM 811 O O . PRO A 1 103 ? -28.354 -15.282 14.228 1.00 82.88 103 PRO A O 1
#

Secondary structure (DSSP, 8-state):
--HHHHHHHHTT---PPPPTT-GGGGHHHHHHHHHHHHHHHHHHHHHT--GGGHHHHHHHHHHHHHHSPPTTTSS-HHHHHHSSPPP-TT---TT--------

Foldseek 3Di:
DDPVVVVCVVVVHDDDDDDPPPCVVVVPVVVVVVQLQVQLVVLCVVLVPDPVCSVVSSVLSVVVQQQDQDPPPRDGVVCVVVVDHDDCPPPDRRNDDDDDDDD

pLDDT: mean 91.83, std 5.54, range [66.56, 97.69]

Radius of gyration: 18.28 Å; chains: 1; bounding box: 53×40×42 Å

Organism: Noccaea caerulescens (NCBI:txid107243)

Sequence (103 aa):
DGPFNAFCQEKGIIHQTTAPYSPESNGVPERKNRTLKEMMNAMLQESGLPQNLWGEALLATNYILNKIPHKVTGKTPYELWKGSAPSYKYLKVWGCLAKVQVP

InterPro domains:
  IPR001584 Integrase, catalytic core [PS50994] (1-85)
  IPR012337 Ribonuclease H-like superfamily [SSF53098] (3-93)
  IPR036397 Ribonuclease H superfamily [G3DSA:3.30.420.10] (2-94)
  IPR039537 Retrotransposon Ty1/copia-like [PTHR42648] (4-102)